Protein AF-A0A7S1KLJ0-F1 (afdb_monomer)

pLDDT: mean 82.86, std 18.01, range [32.22, 96.19]

Structure (mmCIF, N/CA/C/O backbone):
data_AF-A0A7S1KLJ0-F1
#
_entry.id   AF-A0A7S1KLJ0-F1
#
loop_
_atom_site.group_PDB
_atom_site.id
_atom_site.type_symbol
_atom_site.label_atom_id
_atom_site.label_alt_id
_atom_site.label_comp_id
_atom_site.label_asym_id
_atom_site.label_entity_id
_atom_site.label_seq_id
_atom_site.pdbx_PDB_ins_code
_atom_site.Cartn_x
_atom_site.Cartn_y
_atom_site.Cartn_z
_atom_site.occupancy
_atom_site.B_iso_or_equiv
_atom_site.auth_seq_id
_atom_site.auth_comp_id
_atom_site.auth_asym_id
_atom_site.auth_atom_id
_atom_site.pdbx_PDB_model_num
ATOM 1 N N . LEU A 1 1 ? -0.912 10.054 0.183 1.00 86.81 1 LEU A N 1
ATOM 2 C CA . LEU A 1 1 ? -0.962 9.407 1.519 1.00 86.81 1 LEU A CA 1
ATOM 3 C C . LEU A 1 1 ? -2.152 9.857 2.375 1.00 86.81 1 LEU A C 1
ATOM 5 O O . LEU A 1 1 ? -3.038 9.049 2.601 1.00 86.81 1 LEU A O 1
ATOM 9 N N . THR A 1 2 ? -2.242 11.115 2.825 1.00 90.81 2 THR A N 1
ATOM 10 C CA . THR A 1 2 ? -3.318 11.561 3.744 1.00 90.81 2 THR A CA 1
ATOM 11 C C . THR A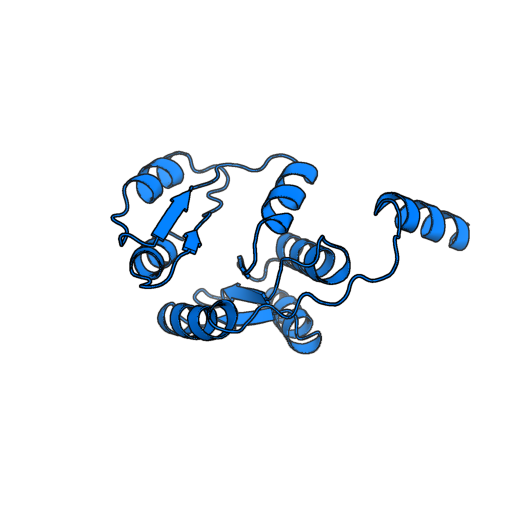 1 2 ? -4.734 11.323 3.217 1.00 90.81 2 THR A C 1
ATOM 13 O O . THR A 1 2 ? -5.602 10.899 3.971 1.00 90.81 2 THR A O 1
ATOM 16 N N . GLN A 1 3 ? -4.973 11.552 1.922 1.00 87.44 3 GLN A N 1
ATOM 17 C CA . GLN A 1 3 ? -6.272 11.272 1.296 1.00 87.44 3 GLN A CA 1
ATOM 18 C C . GLN A 1 3 ? -6.628 9.779 1.335 1.00 87.44 3 GLN A C 1
ATOM 20 O O . GLN A 1 3 ? -7.750 9.440 1.699 1.00 87.44 3 GLN A O 1
ATOM 25 N N . TYR A 1 4 ? -5.657 8.902 1.054 1.00 88.00 4 TYR A N 1
ATOM 26 C CA . TYR A 1 4 ? -5.806 7.452 1.199 1.00 88.00 4 TYR A CA 1
ATOM 27 C C . TYR A 1 4 ? -6.223 7.091 2.625 1.00 88.00 4 TYR A C 1
ATOM 29 O O . TYR A 1 4 ? -7.272 6.493 2.826 1.00 88.00 4 TYR A O 1
ATOM 37 N N . VAL A 1 5 ? -5.460 7.530 3.630 1.00 91.94 5 VAL A N 1
ATOM 38 C CA . VAL A 1 5 ? -5.746 7.198 5.034 1.00 91.94 5 VAL A CA 1
ATOM 39 C C . VAL A 1 5 ? -7.116 7.723 5.477 1.00 91.94 5 VAL A C 1
ATOM 41 O O . VAL A 1 5 ? -7.843 6.997 6.140 1.00 91.94 5 VAL A O 1
ATOM 44 N N . LYS A 1 6 ? -7.518 8.934 5.062 1.00 92.12 6 LYS A N 1
ATOM 45 C CA . LYS A 1 6 ? -8.856 9.492 5.350 1.00 92.12 6 LYS A CA 1
ATOM 46 C C . LYS A 1 6 ? -10.005 8.716 4.703 1.00 92.12 6 LYS A C 1
ATOM 48 O O . LYS A 1 6 ? -11.115 8.733 5.225 1.00 92.12 6 LYS A O 1
ATOM 53 N N . CYS A 1 7 ? -9.785 8.117 3.536 1.00 88.94 7 CYS A N 1
ATOM 54 C CA . CYS A 1 7 ? -10.789 7.260 2.912 1.00 88.94 7 CYS A CA 1
ATOM 55 C C . CYS A 1 7 ? -10.872 5.925 3.656 1.00 88.94 7 CYS A C 1
ATOM 57 O O . CYS A 1 7 ? -11.942 5.529 4.111 1.00 88.94 7 CYS A O 1
ATOM 59 N N . LEU A 1 8 ? -9.718 5.295 3.877 1.00 89.81 8 LEU A N 1
ATOM 60 C CA . LEU A 1 8 ? -9.624 3.999 4.541 1.00 89.81 8 LEU A CA 1
ATOM 61 C C . LEU A 1 8 ? -10.028 4.055 6.027 1.00 89.81 8 LEU A C 1
ATOM 63 O O . LEU A 1 8 ? -10.465 3.052 6.582 1.00 89.81 8 LEU A O 1
ATOM 67 N N . SER A 1 9 ? -9.970 5.223 6.677 1.00 92.12 9 SER A N 1
ATOM 68 C CA . SER A 1 9 ? -10.431 5.399 8.064 1.00 92.12 9 SER A CA 1
ATOM 69 C C . SER A 1 9 ? -11.937 5.186 8.254 1.00 92.12 9 SER A C 1
ATOM 71 O O . SER A 1 9 ? -12.401 5.056 9.389 1.00 92.12 9 SER A O 1
ATOM 73 N N . LYS A 1 10 ? -12.695 5.141 7.151 1.00 90.81 10 LYS A N 1
ATOM 74 C CA . LYS A 1 10 ? -14.151 4.957 7.115 1.00 90.81 10 LYS A CA 1
ATOM 75 C C . LYS A 1 10 ? -14.578 3.517 6.829 1.00 90.81 10 LYS A C 1
ATOM 77 O O . LYS A 1 10 ? -15.774 3.264 6.723 1.00 90.81 10 LYS A O 1
ATOM 82 N N . LEU A 1 11 ? -13.634 2.587 6.673 1.00 87.31 11 LEU A N 1
ATOM 83 C CA . LEU A 1 11 ? -13.953 1.179 6.450 1.00 87.31 11 LEU A CA 1
ATOM 84 C C . LEU A 1 11 ? -14.796 0.628 7.609 1.00 87.31 11 LEU A C 1
ATOM 86 O O . LEU A 1 11 ? -14.620 0.997 8.771 1.00 87.31 11 LEU A O 1
ATOM 90 N N . GLU A 1 12 ? -15.736 -0.253 7.280 1.00 86.75 12 GLU A N 1
ATOM 91 C CA . GLU A 1 12 ? -16.705 -0.794 8.244 1.00 86.75 12 GLU A CA 1
ATOM 92 C C . GLU A 1 12 ? -16.271 -2.146 8.829 1.00 86.75 12 GLU A C 1
ATOM 94 O O . GLU A 1 12 ? -16.888 -2.640 9.771 1.00 86.75 12 GLU A O 1
ATOM 99 N N . PHE A 1 13 ? -15.189 -2.733 8.313 1.00 84.69 13 PHE A N 1
ATOM 100 C CA . PHE A 1 13 ? -14.628 -4.000 8.780 1.00 84.69 13 PHE A CA 1
ATOM 101 C C . PHE A 1 13 ? -13.338 -3.791 9.593 1.00 84.69 13 PHE A C 1
ATOM 103 O O . PHE A 1 13 ? -12.685 -2.755 9.439 1.00 84.69 13 PHE A O 1
ATOM 110 N N . PRO A 1 14 ? -12.961 -4.752 10.461 1.00 87.62 14 PRO A N 1
ATOM 111 C CA . PRO A 1 14 ? -11.746 -4.663 11.266 1.00 87.62 14 PRO A CA 1
ATOM 112 C C . PRO A 1 14 ? -10.490 -4.541 10.402 1.00 87.62 14 PRO A C 1
ATOM 114 O O . PRO A 1 14 ? -10.191 -5.441 9.620 1.00 87.62 14 PRO A O 1
ATOM 117 N N . VAL A 1 15 ? -9.743 -3.446 10.546 1.00 90.12 15 VAL A N 1
ATOM 118 C CA . VAL A 1 15 ? -8.485 -3.241 9.817 1.00 90.12 15 VAL A CA 1
ATOM 119 C C . VAL A 1 15 ? -7.514 -2.366 10.603 1.00 90.12 15 VAL A C 1
ATOM 121 O O . VAL A 1 15 ? -7.890 -1.385 11.250 1.00 90.12 15 VAL A O 1
ATOM 124 N N . VAL A 1 16 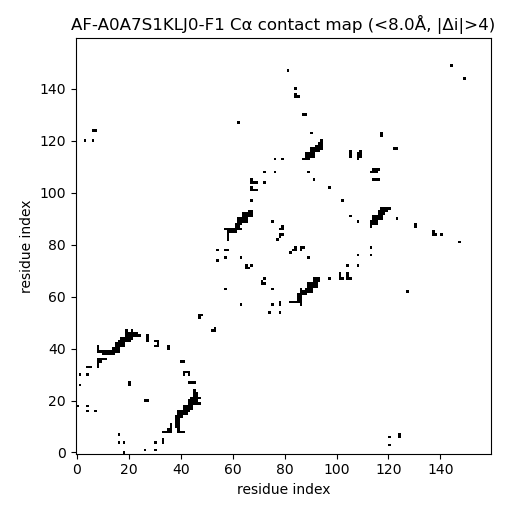? -6.232 -2.716 10.518 1.00 93.06 16 VAL A N 1
ATOM 125 C CA . VAL A 1 16 ? -5.131 -1.873 10.982 1.00 93.06 16 VAL A CA 1
ATOM 126 C C . VAL A 1 16 ? -4.450 -1.276 9.759 1.00 93.06 16 VAL A C 1
ATOM 128 O O . VAL A 1 16 ? -3.892 -1.990 8.932 1.00 93.06 16 VAL A O 1
ATOM 131 N N . ILE A 1 17 ? -4.500 0.044 9.641 1.00 93.12 17 ILE A N 1
ATOM 132 C CA . ILE A 1 17 ? -3.828 0.796 8.586 1.00 93.12 17 ILE A CA 1
ATOM 133 C C . ILE A 1 17 ? -2.489 1.249 9.151 1.00 93.12 17 ILE A C 1
ATOM 135 O O . ILE A 1 17 ? -2.455 1.926 10.179 1.00 93.12 17 ILE A O 1
ATOM 139 N N . MET A 1 18 ? -1.392 0.921 8.470 1.00 94.62 18 MET A N 1
ATOM 140 C CA . MET A 1 18 ? -0.044 1.304 8.897 1.00 94.62 18 MET A CA 1
ATOM 141 C C . MET A 1 18 ? 0.636 2.188 7.843 1.00 94.62 18 MET A C 1
ATOM 143 O O . MET A 1 18 ? 1.390 1.690 7.011 1.00 94.62 18 MET A O 1
ATOM 147 N N . PRO A 1 19 ? 0.344 3.501 7.803 1.00 93.38 19 PRO A N 1
ATOM 148 C CA . PRO A 1 19 ? 0.976 4.401 6.844 1.00 93.38 19 PRO A CA 1
ATOM 149 C C . PRO A 1 19 ? 2.469 4.559 7.148 1.00 93.38 19 PRO A C 1
ATOM 151 O O . PRO A 1 19 ? 2.809 5.078 8.206 1.00 93.38 19 PRO A O 1
ATOM 154 N N . CYS A 1 20 ? 3.352 4.187 6.219 1.00 92.50 20 CYS A N 1
ATOM 155 C CA . CYS A 1 20 ? 4.772 4.538 6.300 1.00 92.50 20 CYS A CA 1
ATOM 156 C C . CYS A 1 20 ? 4.971 5.971 5.782 1.00 92.50 20 CYS A C 1
ATOM 158 O O . CYS A 1 20 ? 4.699 6.261 4.613 1.00 92.50 20 CYS A O 1
ATOM 160 N N . THR A 1 21 ? 5.388 6.893 6.652 1.00 92.62 21 THR A N 1
ATOM 161 C CA . THR A 1 21 ? 5.490 8.330 6.334 1.00 92.62 21 THR A CA 1
ATOM 162 C C . THR A 1 21 ? 6.885 8.756 5.878 1.00 92.62 21 THR A C 1
ATOM 164 O O . THR A 1 21 ? 7.095 9.924 5.531 1.00 92.62 21 THR A O 1
ATOM 167 N N . GLY A 1 22 ? 7.850 7.830 5.861 1.00 90.31 22 GLY A N 1
ATOM 168 C CA . GLY A 1 22 ? 9.247 8.143 5.585 1.00 90.31 22 GLY A CA 1
ATOM 169 C C . GLY A 1 22 ? 9.789 9.138 6.614 1.00 90.31 22 GLY A C 1
ATOM 170 O O . GLY A 1 22 ? 9.544 9.009 7.806 1.00 90.31 22 GLY A O 1
ATOM 171 N N . ARG A 1 23 ? 10.512 10.166 6.164 1.00 92.25 23 ARG A N 1
ATOM 172 C CA . ARG A 1 23 ? 11.155 11.152 7.056 1.00 92.25 23 ARG A CA 1
ATOM 173 C C . ARG A 1 23 ? 10.223 12.263 7.557 1.00 92.25 23 ARG A C 1
ATOM 175 O O . ARG A 1 23 ? 10.690 13.217 8.166 1.00 92.25 23 ARG A O 1
ATOM 182 N N . SER A 1 24 ? 8.924 12.199 7.259 1.00 93.75 24 SER A N 1
ATOM 183 C CA . SER A 1 24 ? 7.991 13.267 7.624 1.00 93.75 24 SER A CA 1
ATOM 184 C C . SER A 1 24 ? 7.335 13.004 8.980 1.00 93.75 24 SER A C 1
ATOM 186 O O . SER A 1 24 ? 6.301 12.338 9.066 1.00 93.75 24 SER A O 1
ATOM 188 N N . GLU A 1 25 ? 7.912 13.576 10.037 1.00 91.38 25 GLU A N 1
ATOM 189 C CA . GLU A 1 25 ? 7.347 13.547 11.397 1.00 91.38 25 GLU A CA 1
ATOM 190 C C . GLU A 1 25 ? 5.995 14.267 11.462 1.00 91.38 25 GLU A C 1
ATOM 192 O O . GLU A 1 25 ? 5.036 13.758 12.038 1.00 91.38 25 GLU A O 1
ATOM 197 N N . HIS A 1 26 ? 5.863 15.393 10.755 1.00 94.56 26 HIS A N 1
ATOM 198 C CA . HIS A 1 26 ? 4.593 16.111 10.653 1.00 94.56 26 HIS A CA 1
ATOM 199 C C . HIS A 1 26 ? 3.458 15.222 10.114 1.00 94.56 26 HIS A C 1
ATOM 201 O O . HIS A 1 26 ? 2.328 15.287 10.599 1.00 94.56 26 HIS A O 1
ATOM 207 N N . LEU A 1 27 ? 3.740 14.347 9.138 1.00 94.56 27 LEU A N 1
ATOM 208 C CA . LEU A 1 27 ? 2.732 13.411 8.638 1.00 94.56 27 LEU A CA 1
ATOM 209 C C . LEU A 1 27 ? 2.333 12.370 9.688 1.00 94.56 27 LEU A C 1
ATOM 211 O O . LEU A 1 27 ? 1.162 12.001 9.725 1.00 94.56 27 LEU A O 1
ATOM 215 N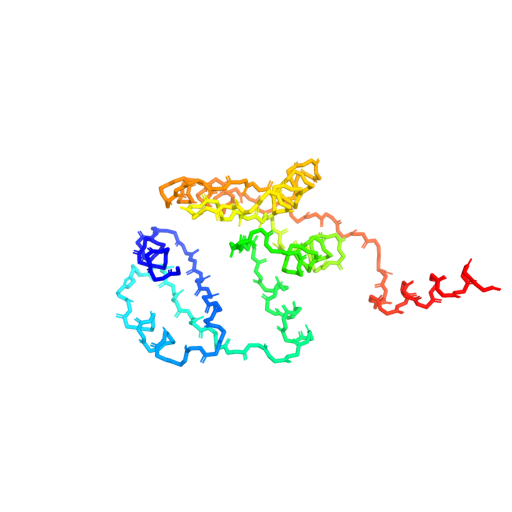 N . VAL A 1 28 ? 3.242 11.926 10.561 1.00 93.00 28 VAL A N 1
ATOM 216 C CA . VAL A 1 28 ? 2.899 11.014 11.669 1.00 93.00 28 VAL A CA 1
ATOM 217 C C . VAL A 1 28 ? 1.840 11.655 12.564 1.00 93.00 28 VAL A C 1
ATOM 219 O O . VAL A 1 28 ? 0.804 11.042 12.834 1.00 93.00 28 VAL A O 1
ATOM 222 N N . GLU A 1 29 ? 2.043 12.911 12.959 1.00 92.25 29 GLU A N 1
ATOM 223 C CA . GLU A 1 29 ? 1.086 13.648 13.789 1.00 92.25 29 GLU A CA 1
ATOM 224 C C . GLU A 1 29 ? -0.258 13.869 13.090 1.00 92.25 29 GLU A C 1
ATOM 226 O O . GLU A 1 29 ? -1.315 13.664 13.691 1.00 92.25 29 GLU A O 1
ATOM 231 N N . VAL A 1 30 ? -0.232 14.286 11.818 1.00 95.94 30 VAL A N 1
ATOM 232 C CA . VAL A 1 30 ? -1.448 14.545 11.032 1.00 95.94 30 VAL A CA 1
ATOM 233 C C . VAL A 1 30 ? -2.274 13.273 10.877 1.00 95.94 30 VAL A C 1
ATOM 235 O O . VAL A 1 30 ? -3.492 13.309 11.046 1.00 95.94 30 VAL A O 1
ATOM 238 N N . LEU A 1 31 ? -1.630 12.148 10.563 1.00 96.00 31 LEU A N 1
ATOM 239 C CA . LEU A 1 31 ? -2.318 10.878 10.344 1.00 96.00 31 LEU A CA 1
ATOM 240 C C . LEU A 1 31 ? -2.854 10.278 11.649 1.00 96.00 31 LEU A C 1
ATOM 242 O O . LEU A 1 31 ? -3.940 9.705 11.637 1.00 96.00 31 LEU A O 1
ATOM 246 N N . SER A 1 32 ? -2.149 10.466 12.770 1.00 92.06 32 SER A N 1
ATOM 247 C CA . SER A 1 32 ? -2.579 9.980 14.094 1.00 92.06 32 SER A CA 1
ATOM 248 C C . SER A 1 32 ? -3.844 10.675 14.613 1.00 92.06 32 SER A C 1
ATOM 250 O O . SER A 1 32 ? -4.532 10.144 15.478 1.00 92.06 32 SER A O 1
ATOM 252 N N . LYS A 1 33 ? -4.161 11.866 14.088 1.00 95.06 33 LYS A N 1
ATOM 253 C CA . LYS A 1 33 ? -5.338 12.667 14.464 1.00 95.06 33 LYS A CA 1
ATOM 254 C C . LYS A 1 33 ? -6.553 12.423 13.561 1.00 95.06 33 LYS A C 1
ATOM 256 O O . LYS A 1 33 ? -7.591 13.049 13.767 1.00 95.06 33 LYS A O 1
ATOM 261 N N . ILE A 1 34 ? -6.441 11.573 12.535 1.00 96.06 34 ILE A N 1
ATOM 262 C CA . ILE A 1 34 ? -7.564 11.275 11.636 1.00 96.06 34 ILE A CA 1
ATOM 263 C C . ILE A 1 34 ? -8.637 10.490 12.411 1.00 96.06 34 ILE A C 1
ATOM 265 O O . ILE A 1 34 ? -8.325 9.424 12.937 1.00 96.06 34 ILE A O 1
ATOM 269 N N . PRO A 1 35 ? -9.902 10.956 12.441 1.00 95.12 35 PRO A N 1
ATOM 270 C CA . PRO A 1 35 ? -10.994 10.191 13.033 1.00 95.12 35 PRO A CA 1
ATOM 271 C C . PRO A 1 35 ? -11.202 8.858 12.307 1.00 95.12 35 PRO A C 1
ATOM 273 O O . PRO A 1 35 ? -11.248 8.811 11.070 1.00 95.12 35 PRO A O 1
ATOM 276 N N . THR A 1 36 ? -11.358 7.786 13.079 1.00 93.12 36 THR A N 1
ATOM 277 C CA . THR A 1 36 ? -11.590 6.428 12.578 1.00 93.12 36 THR A CA 1
ATOM 278 C C . THR A 1 36 ? -12.959 5.901 12.990 1.00 93.12 36 THR A C 1
ATOM 280 O O . THR A 1 36 ? -13.526 6.301 14.009 1.00 93.12 36 THR A O 1
ATOM 283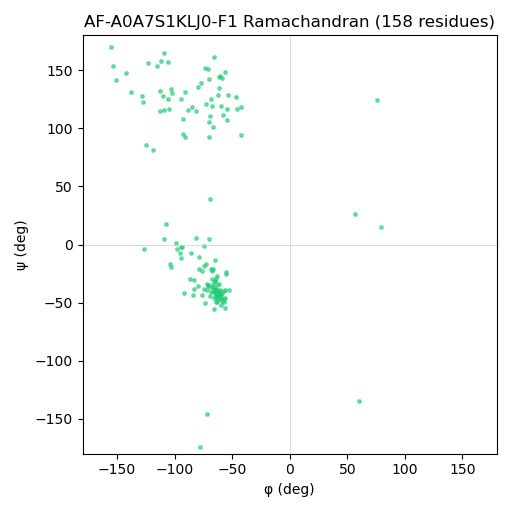 N N . SER A 1 37 ? -13.497 4.975 12.195 1.00 91.69 37 SER A N 1
ATOM 284 C CA . SER A 1 37 ? -14.597 4.120 12.643 1.00 91.69 37 SER A CA 1
ATOM 285 C C . SER A 1 37 ? -14.122 3.192 13.776 1.00 91.69 37 SER A C 1
ATOM 287 O O . SER A 1 37 ? -12.926 2.942 13.937 1.00 91.69 37 SER A O 1
ATOM 289 N N . LYS A 1 38 ? -15.060 2.623 14.547 1.00 90.50 38 LYS A N 1
ATOM 290 C CA . LYS A 1 38 ? -14.758 1.725 15.684 1.00 90.50 38 LYS A CA 1
ATOM 291 C C . LYS A 1 38 ? -13.880 0.520 15.305 1.00 90.50 38 LYS A C 1
ATOM 293 O O . LYS A 1 38 ? -13.187 -0.023 16.159 1.00 90.50 38 LYS A O 1
ATOM 298 N N . ASN A 1 39 ? -13.921 0.105 14.041 1.00 87.38 39 ASN A N 1
ATOM 299 C CA . ASN A 1 39 ? -13.237 -1.086 13.543 1.00 87.38 39 ASN A CA 1
ATOM 300 C C . ASN A 1 39 ? -11.893 -0.764 12.871 1.00 87.38 39 ASN A C 1
ATOM 302 O O . ASN A 1 39 ? -11.170 -1.677 12.479 1.00 87.38 39 ASN A O 1
ATOM 306 N N . VAL A 1 40 ? -11.534 0.515 12.747 1.00 91.62 40 VAL A N 1
ATOM 307 C CA . VAL A 1 40 ? -10.307 0.939 12.077 1.00 91.62 40 VAL A CA 1
ATOM 308 C C . VAL A 1 40 ? -9.319 1.494 13.092 1.00 91.62 40 VAL A C 1
ATOM 310 O O . VAL A 1 40 ? -9.623 2.412 13.853 1.00 91.62 40 VAL A O 1
ATOM 313 N N . THR A 1 41 ? -8.098 0.970 13.061 1.00 93.69 41 THR A N 1
ATOM 314 C CA . THR A 1 41 ? -6.958 1.536 13.790 1.00 93.69 41 THR A CA 1
ATOM 315 C C . THR A 1 41 ? -5.949 2.090 12.794 1.00 93.69 41 THR A C 1
ATOM 317 O O . THR A 1 41 ? -5.580 1.397 11.851 1.00 93.69 41 THR A O 1
ATOM 320 N N . ILE A 1 42 ? -5.463 3.314 13.009 1.00 92.31 42 ILE A N 1
ATOM 321 C CA . ILE A 1 42 ? -4.354 3.885 12.233 1.00 92.31 42 ILE A CA 1
ATOM 322 C C . ILE A 1 42 ? -3.103 3.881 13.114 1.00 92.31 42 ILE A C 1
ATOM 324 O O . ILE A 1 42 ? -3.121 4.427 14.214 1.00 92.31 42 ILE A O 1
ATOM 328 N N . LYS A 1 43 ? -2.015 3.279 12.628 1.00 93.62 43 LYS A N 1
ATOM 329 C CA . LYS A 1 43 ? -0.695 3.276 13.275 1.00 93.62 43 LYS A CA 1
ATOM 330 C C . LYS A 1 43 ? 0.356 3.812 12.301 1.00 93.62 43 LYS A C 1
ATOM 332 O O . LYS A 1 43 ? 0.953 3.019 11.575 1.00 93.62 43 LYS A O 1
ATOM 337 N N . PRO A 1 44 ? 0.555 5.138 12.212 1.00 90.12 44 PRO A N 1
ATOM 338 C CA . PRO A 1 44 ? 1.579 5.695 11.339 1.00 90.12 44 PRO A CA 1
ATOM 339 C C . PRO A 1 44 ? 2.958 5.220 11.789 1.00 90.12 44 PRO A C 1
ATOM 341 O O . PRO A 1 44 ? 3.304 5.321 12.964 1.00 90.12 44 PRO A O 1
ATOM 344 N N . ILE A 1 45 ? 3.724 4.693 10.844 1.00 89.00 45 ILE A N 1
ATOM 345 C CA . ILE A 1 45 ? 5.109 4.286 11.033 1.00 89.00 45 ILE A CA 1
ATOM 346 C C . ILE A 1 45 ? 5.977 5.376 10.411 1.00 89.00 45 ILE A C 1
ATOM 348 O O . ILE A 1 45 ? 5.720 5.815 9.290 1.00 89.00 45 ILE A O 1
ATOM 352 N N . GLY A 1 46 ? 6.968 5.847 11.166 1.00 89.19 46 GLY A N 1
ATOM 353 C CA . GLY A 1 46 ? 7.910 6.864 10.709 1.00 89.19 46 GLY A CA 1
ATOM 354 C C . GLY A 1 46 ? 8.903 6.325 9.677 1.00 89.19 46 GLY A C 1
ATOM 355 O O . GLY A 1 46 ? 8.595 5.461 8.855 1.00 89.19 46 GLY A O 1
ATOM 356 N N . TYR A 1 47 ? 10.127 6.839 9.726 1.00 89.69 47 TYR A N 1
ATOM 357 C CA . TYR A 1 47 ? 11.179 6.394 8.825 1.00 89.69 47 TYR A CA 1
ATOM 358 C C . TYR A 1 47 ? 11.667 4.999 9.217 1.00 89.69 47 TYR A C 1
ATOM 360 O O . TYR A 1 47 ? 12.166 4.797 10.322 1.00 89.69 47 TYR A O 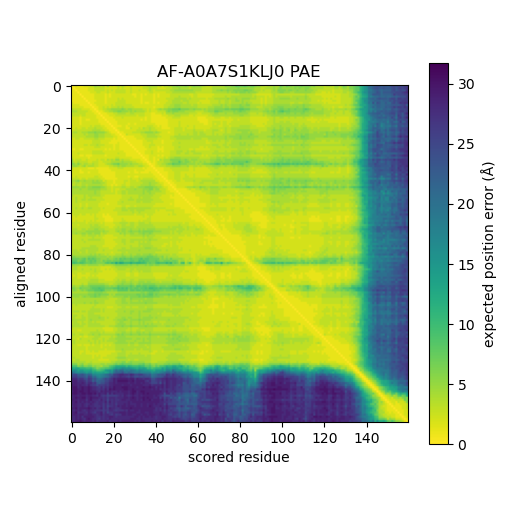1
ATOM 368 N N . ILE A 1 48 ? 11.553 4.061 8.284 1.00 87.75 48 ILE A N 1
ATOM 369 C CA . ILE A 1 48 ? 12.177 2.743 8.368 1.00 87.75 48 ILE A CA 1
ATOM 370 C C . ILE A 1 48 ? 13.603 2.883 7.835 1.00 87.75 48 ILE A C 1
ATOM 372 O O . ILE A 1 48 ? 13.793 3.295 6.689 1.00 87.75 48 ILE A O 1
ATOM 376 N N . SER A 1 49 ? 14.601 2.608 8.677 1.00 85.62 49 SER A N 1
ATOM 377 C CA . SER A 1 49 ? 16.004 2.924 8.381 1.00 85.62 49 SER A CA 1
ATOM 378 C C . SER A 1 49 ? 16.848 1.720 7.974 1.00 85.62 49 SER A C 1
ATOM 380 O O . SER A 1 49 ? 17.916 1.927 7.397 1.00 85.62 49 SER A O 1
ATOM 382 N N . SER A 1 50 ? 16.384 0.495 8.232 1.00 84.69 50 SER A N 1
ATOM 383 C CA . SER A 1 50 ? 17.067 -0.738 7.833 1.00 84.69 50 SER A CA 1
ATOM 384 C C . SER A 1 50 ? 16.189 -1.639 6.965 1.00 84.69 50 SER A C 1
ATOM 386 O O . SER A 1 50 ? 14.957 -1.592 7.011 1.00 84.69 50 SER A O 1
ATOM 388 N N . GLU A 1 51 ? 16.845 -2.488 6.176 1.00 83.62 51 GLU A N 1
ATOM 389 C CA . GLU A 1 51 ? 16.183 -3.517 5.374 1.00 83.62 51 GLU A CA 1
ATOM 390 C C . GLU A 1 51 ? 15.405 -4.500 6.260 1.00 83.62 51 GLU A C 1
ATOM 392 O O . GLU A 1 51 ? 14.259 -4.815 5.958 1.00 83.62 51 GLU A O 1
ATOM 397 N N . GLU A 1 52 ? 15.979 -4.913 7.393 1.00 85.44 52 GLU A N 1
ATOM 398 C CA . GLU A 1 52 ? 15.334 -5.800 8.372 1.00 85.44 52 GLU A CA 1
ATOM 399 C C . GLU A 1 52 ? 14.001 -5.226 8.869 1.00 85.44 52 GLU A C 1
ATOM 401 O O . GLU A 1 52 ? 12.983 -5.914 8.841 1.00 85.44 52 GLU A O 1
ATOM 406 N N . GLN A 1 53 ? 13.965 -3.940 9.222 1.00 85.38 53 GLN A N 1
ATOM 407 C CA . GLN A 1 53 ? 12.734 -3.281 9.663 1.00 85.38 53 GLN A CA 1
ATOM 408 C C . GLN A 1 53 ? 11.694 -3.169 8.539 1.00 85.38 53 GLN A C 1
ATOM 410 O O . GLN A 1 53 ? 10.496 -3.300 8.791 1.00 85.38 53 GLN A O 1
ATOM 415 N N . MET A 1 54 ? 12.121 -2.939 7.291 1.00 86.56 54 MET A N 1
ATOM 416 C CA . MET A 1 54 ? 11.208 -2.921 6.137 1.00 86.56 54 MET A CA 1
ATOM 417 C C . MET A 1 54 ? 10.594 -4.301 5.905 1.00 86.56 54 MET A C 1
ATOM 419 O O . MET A 1 54 ? 9.405 -4.440 5.626 1.00 86.56 54 MET A O 1
ATOM 423 N N . CYS A 1 55 ? 11.417 -5.328 6.064 1.00 85.88 55 CYS A N 1
ATOM 424 C CA . CYS A 1 55 ? 11.033 -6.716 5.939 1.00 85.88 55 CYS A CA 1
ATOM 425 C C . CYS A 1 55 ? 10.013 -7.126 7.004 1.00 85.88 55 CYS A C 1
ATOM 427 O O . CYS A 1 55 ? 8.960 -7.651 6.652 1.00 85.88 55 CYS A O 1
ATOM 429 N N . GLU A 1 56 ? 10.276 -6.816 8.274 1.00 86.38 56 GLU A N 1
ATOM 430 C CA . GLU A 1 56 ? 9.328 -7.024 9.375 1.00 86.38 56 GLU A CA 1
ATOM 431 C C . GLU A 1 56 ? 8.015 -6.269 9.141 1.00 86.38 56 GLU A C 1
ATOM 433 O O . GLU A 1 56 ? 6.928 -6.814 9.343 1.00 86.38 56 GLU A O 1
ATOM 438 N N . PHE A 1 57 ? 8.101 -5.028 8.654 1.00 87.81 57 PHE A N 1
ATOM 439 C CA . PHE A 1 57 ? 6.934 -4.226 8.308 1.00 87.81 57 PHE A CA 1
ATOM 440 C C . PHE A 1 57 ? 6.094 -4.879 7.197 1.00 87.81 57 PHE A C 1
ATOM 442 O O . PHE A 1 57 ? 4.868 -4.931 7.297 1.00 87.81 57 PHE A O 1
ATOM 449 N N . PHE A 1 58 ? 6.725 -5.420 6.153 1.00 90.50 58 PHE A N 1
ATOM 450 C CA . PHE A 1 58 ? 6.016 -6.099 5.062 1.00 90.50 58 PHE A CA 1
ATOM 451 C C . PHE A 1 58 ? 5.437 -7.442 5.520 1.00 90.50 58 PHE A C 1
ATOM 453 O O . PHE A 1 58 ? 4.338 -7.805 5.104 1.00 90.50 58 PHE A O 1
ATOM 460 N N . ASP A 1 59 ? 6.137 -8.155 6.402 1.00 87.38 59 ASP A N 1
ATOM 461 C CA . ASP A 1 59 ? 5.745 -9.471 6.909 1.00 87.38 59 ASP A CA 1
ATOM 462 C C . ASP A 1 59 ? 4.448 -9.443 7.721 1.00 87.38 59 ASP A C 1
ATOM 464 O O . ASP A 1 59 ? 3.704 -10.427 7.727 1.00 87.38 59 ASP A O 1
ATOM 468 N N . VAL A 1 60 ? 4.140 -8.323 8.377 1.00 86.88 60 VAL A N 1
ATOM 469 C CA . VAL A 1 60 ? 2.883 -8.145 9.121 1.00 86.88 60 VAL A CA 1
ATOM 470 C C . VAL A 1 60 ? 1.716 -7.665 8.249 1.00 86.88 60 VAL A C 1
ATOM 472 O O . VAL A 1 60 ? 0.584 -7.603 8.727 1.00 86.88 60 VAL A O 1
ATOM 475 N N . CYS A 1 61 ? 1.958 -7.318 6.982 1.00 90.25 61 CYS A N 1
ATOM 476 C CA . CYS A 1 61 ? 0.933 -6.777 6.092 1.00 90.25 61 CYS A CA 1
ATOM 477 C C . CYS A 1 61 ? 0.212 -7.877 5.302 1.00 90.25 61 CYS A C 1
ATOM 479 O O . CYS A 1 61 ? 0.832 -8.692 4.623 1.00 90.25 61 CYS A O 1
ATOM 481 N N . GLU A 1 62 ? -1.124 -7.840 5.297 1.00 92.00 62 GLU A N 1
ATOM 482 C CA . GLU A 1 62 ? -1.934 -8.668 4.390 1.00 92.00 62 GLU A CA 1
ATOM 483 C C . GLU A 1 62 ? -2.079 -8.042 3.000 1.00 92.00 62 GLU A C 1
ATOM 485 O O . GLU A 1 62 ? -2.212 -8.742 1.996 1.00 92.00 62 GLU A O 1
ATOM 490 N N . VAL A 1 63 ? -2.061 -6.712 2.930 1.00 94.69 63 VAL A N 1
ATOM 491 C CA . VAL A 1 63 ? -2.119 -5.949 1.685 1.00 94.69 63 VAL A CA 1
ATOM 492 C C . VAL A 1 63 ? -1.129 -4.801 1.781 1.00 94.69 63 VAL A C 1
ATOM 494 O O . VAL A 1 63 ? -1.138 -4.054 2.757 1.00 94.69 63 VAL A O 1
ATOM 497 N N . LEU A 1 64 ? -0.301 -4.641 0.753 1.00 95.62 64 LEU A N 1
ATOM 498 C CA . LEU A 1 64 ? 0.586 -3.489 0.611 1.00 95.62 64 LEU A CA 1
ATOM 499 C C . LEU A 1 64 ? 0.007 -2.531 -0.423 1.00 95.62 64 LEU A C 1
ATOM 501 O O . LEU A 1 64 ? -0.379 -2.971 -1.499 1.00 95.62 64 LEU A O 1
ATOM 505 N N . ILE A 1 65 ? -0.027 -1.234 -0.120 1.00 95.06 65 ILE A N 1
ATOM 506 C CA . ILE A 1 65 ? -0.356 -0.182 -1.091 1.00 95.06 65 ILE A CA 1
ATOM 507 C C . ILE A 1 65 ? 0.906 0.640 -1.308 1.00 95.06 65 ILE A C 1
ATOM 509 O O . ILE A 1 65 ? 1.392 1.276 -0.374 1.00 95.06 65 ILE A O 1
ATOM 513 N N . LEU A 1 66 ? 1.453 0.615 -2.519 1.00 93.44 66 LEU A N 1
ATOM 514 C CA . LEU A 1 66 ? 2.723 1.266 -2.823 1.00 93.44 66 LEU A CA 1
ATOM 515 C C . LEU A 1 66 ? 2.712 1.893 -4.211 1.00 93.44 66 LEU A C 1
ATOM 517 O O . LEU A 1 66 ? 2.088 1.383 -5.140 1.00 93.44 66 LEU A O 1
ATOM 521 N N . LYS A 1 67 ? 3.434 3.004 -4.357 1.00 93.06 67 LYS A N 1
ATOM 522 C CA . LYS A 1 67 ? 3.775 3.546 -5.673 1.00 93.06 67 LYS A CA 1
ATOM 523 C C . LYS A 1 67 ? 4.627 2.502 -6.422 1.00 93.06 67 LYS A C 1
ATOM 525 O O . LYS A 1 67 ? 5.451 1.864 -5.765 1.00 93.06 67 LYS A O 1
ATOM 530 N N . PRO A 1 68 ? 4.501 2.341 -7.753 1.00 94.56 68 PRO A N 1
ATOM 531 C CA . PRO A 1 68 ? 5.266 1.367 -8.549 1.00 94.56 68 PRO A CA 1
ATOM 532 C C . PRO A 1 68 ? 6.780 1.665 -8.691 1.00 94.56 68 PRO A C 1
ATOM 534 O O . PRO A 1 68 ? 7.372 1.455 -9.749 1.00 94.56 68 PRO A O 1
ATOM 537 N N . GLY A 1 69 ? 7.430 2.135 -7.624 1.00 93.19 69 GLY A N 1
ATOM 538 C CA . GLY A 1 69 ? 8.876 2.315 -7.552 1.00 93.19 69 GLY A CA 1
ATOM 539 C C . GLY A 1 69 ? 9.616 0.972 -7.477 1.00 93.19 69 GLY A C 1
ATOM 540 O O . GLY A 1 69 ? 9.088 -0.001 -6.933 1.00 93.19 69 GLY A O 1
ATOM 541 N N . PRO A 1 70 ? 10.857 0.899 -7.982 1.00 90.81 70 PRO A N 1
ATOM 542 C CA . PRO A 1 70 ? 11.507 -0.372 -8.271 1.00 90.81 70 PRO A CA 1
ATOM 543 C C . PRO A 1 70 ? 11.916 -1.117 -6.994 1.00 90.81 70 PRO A C 1
ATOM 545 O O . PRO A 1 70 ? 11.739 -2.330 -6.920 1.00 90.81 70 PRO A O 1
ATOM 548 N N . SER A 1 71 ? 12.410 -0.411 -5.970 1.00 89.94 71 SER A N 1
ATOM 549 C CA . SER A 1 71 ? 12.840 -1.028 -4.706 1.00 89.94 71 SER A CA 1
ATOM 550 C C . SER A 1 71 ? 11.663 -1.638 -3.946 1.00 89.94 71 SER A C 1
ATOM 552 O O . SER A 1 71 ? 11.646 -2.842 -3.710 1.00 89.94 71 SER A O 1
ATOM 554 N N . SER A 1 72 ? 10.622 -0.846 -3.669 1.00 89.75 72 SER A N 1
ATOM 555 C CA . SER A 1 72 ? 9.451 -1.316 -2.917 1.00 89.75 72 SER A CA 1
ATOM 556 C C . SER A 1 72 ? 8.689 -2.424 -3.645 1.00 89.75 72 SER A C 1
ATOM 558 O O . SER A 1 72 ? 8.180 -3.341 -3.005 1.00 89.75 72 SER A O 1
ATOM 560 N N . VAL A 1 73 ? 8.628 -2.382 -4.982 1.00 93.19 73 VAL A N 1
ATOM 561 C CA . VAL A 1 73 ? 8.033 -3.469 -5.771 1.00 93.19 73 VAL A CA 1
ATOM 562 C C . VAL A 1 73 ? 8.849 -4.754 -5.645 1.00 93.19 73 VAL A C 1
ATOM 564 O O . VAL A 1 73 ? 8.268 -5.811 -5.401 1.00 93.19 73 VAL A O 1
ATOM 567 N N . ARG A 1 74 ? 10.181 -4.690 -5.766 1.00 90.81 74 A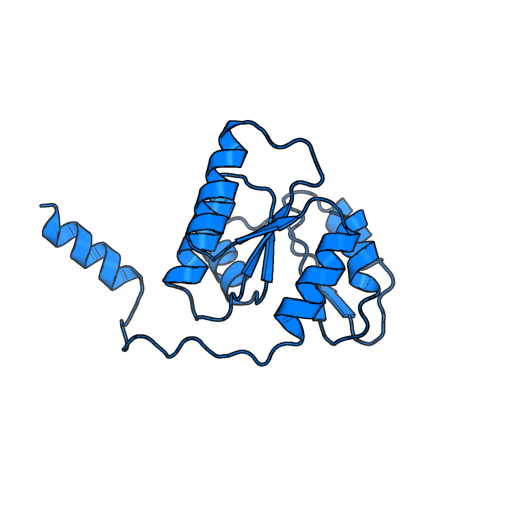RG A N 1
ATOM 568 C CA . ARG A 1 74 ? 11.048 -5.871 -5.611 1.00 90.81 74 ARG A CA 1
ATOM 569 C C . ARG A 1 74 ? 10.935 -6.479 -4.217 1.00 90.81 74 ARG A C 1
ATOM 571 O O . ARG A 1 74 ? 10.797 -7.694 -4.108 1.00 90.81 74 ARG A O 1
ATOM 578 N N . GLU A 1 75 ? 10.933 -5.649 -3.178 1.00 90.56 75 GLU A N 1
ATOM 579 C CA . GLU A 1 75 ? 10.734 -6.083 -1.791 1.00 90.56 75 GLU A CA 1
ATOM 580 C C . GLU A 1 75 ? 9.371 -6.763 -1.615 1.00 90.56 75 GLU A C 1
ATOM 582 O O . GLU A 1 75 ? 9.292 -7.868 -1.080 1.00 90.56 75 GLU A O 1
ATOM 587 N N . ALA A 1 76 ? 8.295 -6.169 -2.140 1.00 92.00 76 ALA A N 1
ATOM 588 C CA . ALA A 1 76 ? 6.955 -6.741 -2.046 1.00 92.00 76 ALA A CA 1
ATOM 589 C C . ALA A 1 76 ? 6.837 -8.081 -2.794 1.00 92.00 76 ALA A C 1
ATOM 591 O O . ALA A 1 76 ? 6.240 -9.026 -2.281 1.00 92.00 76 ALA A O 1
ATOM 592 N N . LEU A 1 77 ? 7.444 -8.196 -3.981 1.00 91.06 77 LEU A N 1
ATOM 593 C CA . LEU A 1 77 ? 7.501 -9.447 -4.742 1.00 91.06 77 LEU A CA 1
ATOM 594 C C . LEU A 1 77 ? 8.302 -10.528 -4.004 1.00 91.06 77 LEU A C 1
ATOM 596 O O . LEU A 1 77 ? 7.864 -11.679 -3.942 1.00 91.06 77 LEU A O 1
ATOM 600 N N . ALA A 1 78 ? 9.450 -10.172 -3.422 1.00 89.44 78 ALA A N 1
ATOM 601 C CA . ALA A 1 78 ? 10.259 -11.095 -2.631 1.00 89.44 78 ALA A CA 1
ATOM 602 C C . ALA A 1 78 ? 9.481 -11.604 -1.411 1.00 89.44 78 ALA A C 1
ATOM 604 O O . ALA A 1 78 ? 9.471 -12.804 -1.146 1.00 89.44 78 ALA A O 1
ATOM 605 N N . ARG A 1 79 ? 8.760 -10.716 -0.720 1.00 88.12 79 ARG A N 1
ATOM 606 C CA . ARG A 1 79 ? 7.933 -11.055 0.449 1.00 88.12 79 ARG A CA 1
ATOM 607 C C . ARG A 1 79 ? 6.721 -11.899 0.076 1.00 88.12 79 ARG A C 1
ATOM 609 O O . ARG A 1 79 ? 6.389 -12.833 0.796 1.00 88.12 79 ARG A O 1
ATOM 616 N N . PHE A 1 80 ? 6.108 -11.650 -1.078 1.00 88.50 80 PHE A N 1
ATOM 617 C CA . PHE A 1 80 ? 5.044 -12.510 -1.590 1.00 88.50 80 PHE A CA 1
ATOM 618 C C . PHE A 1 80 ? 5.544 -13.933 -1.887 1.00 88.50 80 PHE A C 1
ATOM 620 O O . PHE A 1 80 ? 4.845 -14.904 -1.614 1.00 88.50 80 PHE A O 1
ATOM 627 N N . LYS A 1 81 ? 6.753 -14.066 -2.450 1.00 86.50 81 LYS A N 1
ATOM 628 C CA . LYS A 1 81 ? 7.303 -15.360 -2.883 1.00 86.50 81 LYS A CA 1
ATOM 629 C C . LYS A 1 81 ? 7.966 -16.161 -1.757 1.00 86.50 81 LYS A C 1
ATOM 631 O O . LYS A 1 81 ? 7.852 -17.382 -1.746 1.00 86.50 81 LYS A O 1
ATOM 636 N N . TYR A 1 82 ? 8.677 -15.490 -0.856 1.00 85.38 82 TYR A N 1
ATOM 637 C CA . TYR A 1 82 ? 9.547 -16.119 0.145 1.00 85.38 82 TYR A CA 1
ATOM 638 C C . TYR A 1 82 ? 9.247 -15.684 1.587 1.00 85.38 82 TYR A C 1
ATOM 640 O O . TYR A 1 82 ? 9.894 -16.167 2.513 1.00 85.38 82 TYR A O 1
ATOM 648 N N . GLY A 1 83 ? 8.315 -14.750 1.789 1.00 82.12 83 GLY A N 1
ATOM 649 C CA . GLY A 1 83 ? 7.933 -14.271 3.115 1.00 82.12 83 GLY A CA 1
ATOM 650 C C . GLY A 1 83 ? 7.003 -15.238 3.861 1.00 82.12 83 GLY A C 1
ATOM 651 O O . GLY A 1 83 ? 6.689 -16.325 3.375 1.00 82.12 83 GLY A O 1
ATOM 652 N N . PRO A 1 84 ? 6.490 -14.838 5.036 1.00 80.81 84 PRO A N 1
ATOM 653 C CA . PRO A 1 84 ? 5.710 -15.696 5.935 1.00 80.81 84 PRO A CA 1
ATOM 654 C C . 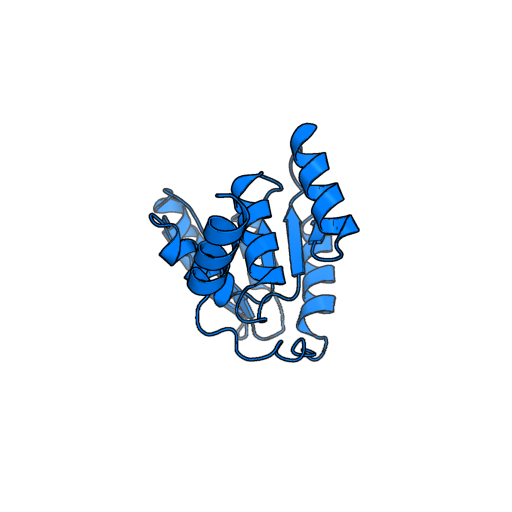PRO A 1 84 ? 4.304 -16.066 5.419 1.00 80.81 84 PRO A C 1
ATOM 656 O O . PRO A 1 84 ? 3.535 -16.707 6.134 1.00 80.81 84 PRO A O 1
ATOM 659 N N . GLY A 1 85 ? 3.946 -15.671 4.192 1.00 78.75 85 GLY A N 1
ATOM 660 C CA . GLY A 1 85 ? 2.671 -16.009 3.552 1.00 78.75 85 GLY A CA 1
ATOM 661 C C . GLY A 1 85 ? 1.472 -15.172 4.008 1.00 78.75 85 GLY A C 1
ATOM 662 O O . GLY A 1 85 ? 0.336 -15.564 3.751 1.00 78.75 85 GLY A O 1
ATOM 663 N N . ASN A 1 86 ? 1.701 -14.042 4.686 1.00 84.31 86 ASN A N 1
ATOM 664 C CA . ASN A 1 86 ? 0.633 -13.122 5.099 1.00 84.31 86 ASN A CA 1
ATOM 665 C C . ASN A 1 86 ? 0.168 -12.213 3.951 1.00 84.31 86 ASN A C 1
ATOM 667 O O . ASN A 1 86 ? -1.019 -11.911 3.847 1.00 84.31 86 ASN A O 1
ATOM 671 N N . LEU A 1 87 ? 1.093 -11.799 3.079 1.00 90.31 87 LEU A N 1
ATOM 672 C CA . LEU A 1 87 ? 0.815 -10.868 1.991 1.00 90.31 87 LEU A CA 1
ATOM 673 C C . LEU A 1 87 ? -0.068 -11.517 0.917 1.00 90.31 87 LEU A C 1
ATOM 675 O O . LEU A 1 87 ? 0.375 -12.375 0.157 1.00 90.31 87 LEU A O 1
ATOM 679 N N . ARG A 1 88 ? -1.314 -11.056 0.814 1.00 91.38 88 ARG A N 1
ATOM 680 C CA . ARG A 1 88 ? -2.304 -11.525 -0.163 1.00 91.38 88 ARG A CA 1
ATOM 681 C C . ARG A 1 88 ? -2.157 -10.834 -1.509 1.00 91.38 88 ARG A C 1
ATOM 683 O O . ARG A 1 88 ? -2.287 -11.480 -2.549 1.00 91.38 88 ARG A O 1
ATOM 690 N N . LYS A 1 89 ? -1.959 -9.510 -1.495 1.00 94.56 89 LYS A N 1
ATOM 691 C CA . LYS A 1 89 ? -1.889 -8.668 -2.698 1.00 94.56 89 LYS A CA 1
ATOM 692 C C . LYS A 1 89 ? -1.064 -7.406 -2.496 1.00 94.56 89 LYS A C 1
ATOM 694 O O . LYS A 1 89 ? -1.008 -6.844 -1.405 1.00 94.56 89 LYS A O 1
ATOM 699 N N . VAL A 1 90 ? -0.514 -6.923 -3.607 1.00 96.00 90 VAL A N 1
ATOM 700 C CA . VAL A 1 90 ? 0.123 -5.607 -3.717 1.00 96.00 90 VAL A CA 1
ATOM 701 C C . VAL A 1 90 ? -0.760 -4.691 -4.565 1.00 96.00 90 VAL A C 1
ATOM 703 O O . VAL A 1 90 ? -0.984 -4.939 -5.744 1.00 96.00 90 VAL A O 1
ATOM 706 N N . LEU A 1 91 ? -1.284 -3.622 -3.986 1.00 96.19 91 LEU A N 1
ATOM 707 C CA . LEU A 1 91 ? -2.008 -2.582 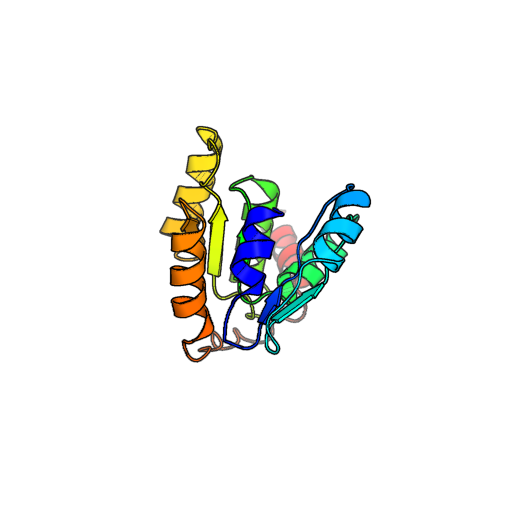-4.703 1.00 96.19 91 LEU A CA 1
ATOM 708 C C . LEU A 1 91 ? -1.015 -1.526 -5.191 1.00 96.19 91 LEU A C 1
ATOM 710 O O . LEU A 1 91 ? -0.352 -0.858 -4.397 1.00 96.19 91 LEU A O 1
ATOM 714 N N . LEU A 1 92 ? -0.901 -1.396 -6.509 1.00 96.00 92 LEU A N 1
ATOM 715 C CA . LEU A 1 92 ? 0.036 -0.482 -7.152 1.00 96.00 92 LEU A CA 1
ATOM 716 C C . LEU A 1 92 ? -0.659 0.853 -7.411 1.00 96.00 92 LEU A C 1
ATOM 718 O O . LEU A 1 92 ? -1.528 0.946 -8.278 1.00 96.00 92 LEU A O 1
ATOM 722 N N . ASP A 1 93 ? -0.283 1.872 -6.644 1.00 93.38 93 ASP A N 1
ATOM 723 C CA . ASP A 1 93 ? -0.876 3.207 -6.699 1.00 93.38 93 ASP A CA 1
ATOM 724 C C . ASP A 1 93 ? -0.487 3.928 -8.002 1.00 93.38 93 ASP A C 1
ATOM 726 O O . ASP A 1 93 ? 0.639 4.405 -8.168 1.00 93.38 93 ASP A O 1
ATOM 730 N N . LYS A 1 94 ? -1.455 4.013 -8.919 1.00 92.69 94 LYS A N 1
ATOM 731 C CA . LYS A 1 94 ? -1.415 4.770 -10.177 1.00 92.69 94 LYS A CA 1
ATOM 732 C C . LYS A 1 94 ? -2.301 6.020 -10.135 1.00 92.69 94 LYS A C 1
ATOM 734 O O . LYS A 1 94 ? -2.653 6.555 -11.182 1.00 92.69 94 LYS A O 1
ATOM 739 N N . THR A 1 95 ? -2.695 6.484 -8.947 1.00 87.88 95 THR A N 1
ATOM 740 C CA . THR A 1 95 ? -3.533 7.689 -8.790 1.00 87.88 95 THR A CA 1
ATOM 741 C C . THR A 1 95 ? -2.797 8.973 -9.172 1.00 87.88 95 THR A C 1
ATOM 743 O O . THR A 1 95 ? -3.417 9.987 -9.488 1.00 87.88 95 THR A O 1
ATOM 746 N N . SER A 1 96 ? -1.464 8.929 -9.171 1.00 84.00 96 SER A N 1
ATOM 747 C CA . SER A 1 96 ? -0.590 9.990 -9.665 1.00 84.00 96 SER A CA 1
ATOM 748 C C . SER A 1 96 ? 0.099 9.566 -10.963 1.00 84.00 96 SER A C 1
ATOM 750 O O . SER A 1 96 ? 0.110 8.387 -11.313 1.00 84.00 96 SER A O 1
ATOM 752 N N . LYS A 1 97 ? 0.679 10.530 -11.692 1.00 87.19 97 LYS A N 1
ATOM 753 C CA . LYS A 1 97 ? 1.394 10.254 -12.945 1.00 87.19 97 LYS A CA 1
ATOM 754 C C . LYS A 1 97 ? 2.535 9.259 -12.701 1.00 87.19 97 LYS A C 1
ATOM 756 O O . LYS A 1 97 ? 3.533 9.596 -12.061 1.00 87.19 97 LYS A O 1
ATOM 761 N N . VAL A 1 98 ? 2.367 8.064 -13.252 1.00 88.56 98 VAL A N 1
ATOM 762 C CA . VAL A 1 98 ? 3.356 6.985 -13.268 1.00 88.56 98 VAL A CA 1
ATOM 763 C C . VAL A 1 98 ? 4.378 7.273 -14.366 1.00 88.56 98 VAL A C 1
ATOM 765 O O . VAL A 1 98 ? 4.020 7.719 -15.460 1.00 88.56 98 VAL A O 1
ATOM 768 N N . GLN A 1 99 ? 5.661 7.094 -14.065 1.00 91.62 99 GLN A N 1
ATOM 769 C CA . GLN A 1 99 ? 6.723 7.225 -15.061 1.00 91.62 99 GLN A CA 1
ATOM 770 C C . GLN A 1 99 ? 6.708 6.021 -16.013 1.00 91.62 99 GLN A C 1
ATOM 772 O O . GLN A 1 99 ? 6.355 4.926 -15.585 1.00 91.62 99 GLN A O 1
ATOM 777 N N . PRO A 1 100 ? 7.149 6.161 -17.275 1.00 91.69 100 PRO A N 1
ATOM 778 C CA . PRO A 1 100 ? 7.137 5.044 -18.222 1.00 91.69 100 PRO A CA 1
ATOM 779 C C . PRO A 1 100 ? 7.832 3.774 -17.705 1.00 91.69 100 PRO A C 1
ATOM 781 O O . PRO A 1 100 ? 7.311 2.684 -17.874 1.00 91.69 100 PRO A O 1
ATOM 784 N N . TRP A 1 101 ? 8.955 3.908 -16.997 1.00 88.81 101 TRP A N 1
ATOM 785 C CA . TRP A 1 101 ? 9.689 2.773 -16.418 1.00 88.81 101 TRP A CA 1
ATOM 786 C C . TRP A 1 101 ? 9.014 2.171 -15.171 1.00 88.81 101 TRP A C 1
ATOM 788 O O . TRP A 1 101 ? 9.308 1.045 -14.780 1.00 88.81 101 TRP A O 1
ATOM 798 N N . GLU A 1 102 ? 8.107 2.901 -14.520 1.00 94.50 102 GLU A N 1
ATOM 799 C CA . GLU A 1 102 ? 7.294 2.363 -13.425 1.00 94.50 102 GLU A CA 1
ATOM 800 C C . GLU A 1 102 ? 6.167 1.462 -13.964 1.00 94.50 102 GLU A C 1
ATOM 802 O O . GLU A 1 102 ? 5.693 0.580 -13.249 1.00 94.50 102 GLU A O 1
ATOM 807 N N . GLU A 1 103 ? 5.763 1.624 -15.231 1.00 94.19 103 GLU A N 1
ATOM 808 C CA . GLU A 1 103 ? 4.779 0.746 -15.881 1.00 94.19 103 GLU A CA 1
ATOM 809 C C . GLU A 1 103 ? 5.292 -0.688 -16.041 1.00 94.19 103 GLU A C 1
ATOM 811 O O . GLU A 1 103 ? 4.514 -1.635 -15.909 1.00 94.19 103 GLU A O 1
ATOM 816 N N . ASP A 1 104 ? 6.600 -0.872 -16.224 1.00 93.75 104 ASP A N 1
ATOM 817 C CA . ASP A 1 104 ? 7.215 -2.201 -16.281 1.00 93.75 104 ASP A CA 1
ATOM 818 C C . ASP A 1 104 ? 7.030 -2.953 -14.954 1.00 93.75 104 ASP A C 1
ATOM 820 O O . ASP A 1 104 ? 6.667 -4.132 -14.940 1.00 93.75 104 ASP A O 1
ATOM 824 N N . ASN A 1 105 ? 7.175 -2.249 -13.824 1.00 95.00 105 ASN A N 1
ATOM 825 C CA . ASN A 1 105 ? 6.928 -2.808 -12.493 1.00 95.00 105 ASN A CA 1
ATOM 826 C C . ASN A 1 105 ? 5.448 -3.181 -12.308 1.00 95.00 105 ASN A C 1
ATOM 828 O O . ASN A 1 105 ? 5.127 -4.217 -11.719 1.00 95.00 105 ASN A O 1
ATOM 832 N N . VAL A 1 106 ? 4.532 -2.359 -12.836 1.00 94.44 106 VAL A N 1
ATOM 833 C CA . VAL A 1 106 ? 3.093 -2.659 -12.813 1.00 94.44 106 VAL A CA 1
AT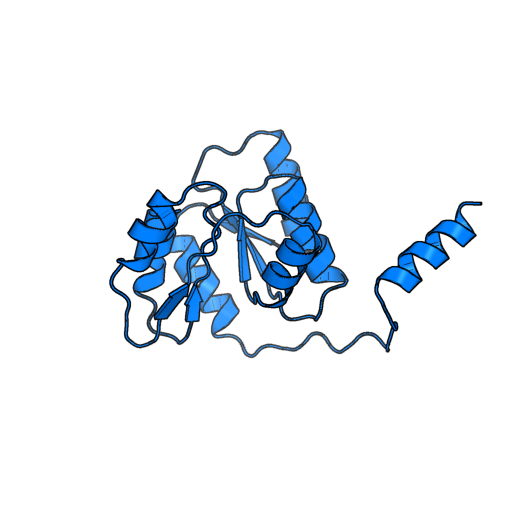OM 834 C C . VAL A 1 106 ? 2.787 -3.916 -13.621 1.00 94.44 106 VAL A C 1
ATOM 836 O O . VAL A 1 106 ? 2.090 -4.816 -13.135 1.00 94.44 106 VAL A O 1
ATOM 839 N N . SER A 1 107 ? 3.327 -3.994 -14.836 1.00 93.19 107 SER A N 1
ATOM 840 C CA . SER A 1 107 ? 3.163 -5.130 -15.739 1.00 93.19 107 SER A CA 1
ATOM 841 C C . SER A 1 107 ? 3.695 -6.421 -15.117 1.00 93.19 107 SER A C 1
ATOM 843 O O . SER A 1 107 ? 2.991 -7.435 -15.094 1.00 93.19 107 SER A O 1
ATOM 845 N N . GLN A 1 108 ? 4.887 -6.375 -14.516 1.00 92.81 108 GLN A N 1
ATOM 846 C CA . GLN A 1 108 ? 5.500 -7.521 -13.850 1.00 92.81 108 GLN A CA 1
ATOM 847 C C . GLN A 1 108 ? 4.625 -8.053 -12.706 1.00 92.81 108 GLN A C 1
ATOM 849 O O . GLN A 1 108 ? 4.288 -9.238 -12.676 1.00 92.81 108 GLN A O 1
ATOM 854 N N . CYS A 1 109 ? 4.202 -7.181 -11.788 1.00 92.81 109 CYS A N 1
ATOM 855 C CA . CYS A 1 109 ? 3.342 -7.556 -10.665 1.00 92.81 109 CYS A CA 1
ATOM 856 C C . CYS A 1 109 ? 1.996 -8.139 -11.110 1.00 92.81 109 CYS A C 1
ATOM 858 O O . CYS A 1 109 ? 1.507 -9.097 -10.501 1.00 92.81 109 CYS A O 1
ATOM 860 N N . THR A 1 110 ? 1.403 -7.571 -12.162 1.00 92.50 110 THR A N 1
ATOM 861 C CA . THR A 1 110 ? 0.117 -8.022 -12.712 1.00 92.50 110 THR A CA 1
ATOM 862 C C . THR A 1 110 ? 0.264 -9.389 -13.383 1.00 92.50 110 THR A C 1
ATOM 864 O O . THR A 1 110 ? -0.524 -10.297 -13.120 1.00 92.50 110 THR A O 1
ATOM 867 N N . THR A 1 111 ? 1.321 -9.575 -14.179 1.00 92.31 111 THR A N 1
ATOM 868 C CA . THR A 1 111 ? 1.633 -10.836 -14.874 1.00 92.31 111 THR A CA 1
ATOM 869 C C . THR A 1 111 ? 1.863 -11.980 -13.889 1.00 92.31 111 THR A C 1
ATOM 871 O O . THR A 1 111 ? 1.327 -13.074 -14.064 1.00 92.31 111 THR A O 1
ATOM 874 N N . LEU A 1 112 ? 2.583 -11.715 -12.796 1.00 90.25 112 LEU A N 1
ATOM 875 C CA . LEU A 1 112 ? 2.817 -12.684 -11.721 1.00 90.25 112 LEU A CA 1
ATOM 876 C C . LEU A 1 112 ? 1.589 -12.910 -10.822 1.00 90.25 112 LEU A C 1
ATOM 878 O O . LEU A 1 112 ? 1.648 -13.712 -9.893 1.00 90.25 112 LEU A O 1
ATOM 882 N N . ARG A 1 113 ? 0.473 -12.210 -11.075 1.00 90.62 113 ARG A N 1
ATOM 883 C CA . ARG A 1 113 ? -0.754 -12.232 -10.261 1.00 90.62 113 ARG A CA 1
ATOM 884 C C . ARG A 1 113 ? -0.515 -11.862 -8.793 1.00 90.62 113 ARG A C 1
ATOM 886 O O . ARG A 1 113 ? -1.309 -12.241 -7.930 1.00 90.62 113 ARG A O 1
ATOM 893 N N . VAL A 1 114 ? 0.529 -11.089 -8.508 1.00 92.00 114 VAL A N 1
ATOM 894 C CA . VAL A 1 114 ? 0.855 -10.597 -7.160 1.00 92.00 114 VAL A CA 1
ATOM 895 C C . VAL A 1 114 ? 0.215 -9.238 -6.914 1.00 92.00 114 VAL A C 1
ATOM 897 O O . VAL A 1 114 ? -0.339 -8.994 -5.840 1.00 92.00 114 VAL A O 1
ATOM 900 N N . GLY A 1 115 ? 0.254 -8.366 -7.923 1.00 94.31 115 GLY A N 1
ATOM 901 C CA . GLY A 1 115 ? -0.240 -7.003 -7.810 1.00 94.31 115 GLY A CA 1
ATOM 902 C C . GLY A 1 115 ? -1.487 -6.705 -8.628 1.00 94.31 115 GLY A C 1
ATOM 903 O O . GLY A 1 115 ? -1.788 -7.392 -9.603 1.00 94.31 115 GLY A O 1
ATOM 904 N N . LEU A 1 116 ? -2.206 -5.666 -8.207 1.00 96.12 116 LEU A N 1
ATOM 905 C CA . LEU A 1 116 ? -3.350 -5.085 -8.904 1.00 96.12 116 LEU A CA 1
ATOM 906 C C . LEU A 1 116 ? -3.127 -3.571 -9.043 1.00 96.12 116 LEU A C 1
ATOM 908 O O . LEU A 1 116 ? -2.836 -2.916 -8.037 1.00 96.12 116 LEU A O 1
ATOM 912 N N . PRO A 1 117 ? -3.240 -2.994 -10.251 1.00 95.38 117 PRO A N 1
ATOM 913 C CA . PRO A 1 117 ? -3.136 -1.552 -10.430 1.00 95.38 117 PRO A CA 1
ATOM 914 C C . PRO A 1 117 ? -4.353 -0.837 -9.843 1.00 95.38 117 PRO A C 1
ATOM 916 O O . PRO A 1 117 ? -5.485 -1.303 -9.972 1.00 95.38 117 PRO A O 1
ATOM 919 N N . VAL A 1 118 ? -4.127 0.330 -9.242 1.00 94.19 118 VAL A N 1
ATOM 920 C CA . VAL A 1 118 ? -5.179 1.148 -8.636 1.00 94.19 118 VAL A CA 1
ATOM 921 C C . VAL A 1 118 ? -5.125 2.569 -9.175 1.00 94.19 118 VAL A C 1
ATOM 923 O O . VAL A 1 118 ? -4.109 3.240 -9.074 1.00 94.19 118 VAL A O 1
ATOM 926 N N . TYR A 1 119 ? -6.228 3.034 -9.757 1.00 90.81 119 TYR A N 1
ATOM 927 C CA . TYR A 1 119 ? -6.279 4.275 -10.539 1.00 90.81 119 TYR A CA 1
ATOM 928 C C . TYR A 1 119 ? -6.920 5.443 -9.788 1.00 90.81 119 TYR A C 1
ATOM 930 O O . TYR A 1 119 ? -6.729 6.597 -10.155 1.00 90.81 119 TYR A O 1
ATOM 938 N N . ASN A 1 120 ? -7.687 5.155 -8.738 1.00 90.62 120 ASN A N 1
ATOM 939 C CA . ASN A 1 120 ? -8.301 6.147 -7.862 1.00 90.62 120 ASN A CA 1
ATOM 940 C C . ASN A 1 120 ? -8.569 5.537 -6.474 1.00 90.62 120 ASN A C 1
ATOM 942 O O . ASN A 1 120 ? -8.428 4.330 -6.254 1.00 90.62 120 ASN A O 1
ATOM 946 N N . ILE A 1 121 ? -8.933 6.395 -5.523 1.00 87.25 121 ILE A N 1
ATOM 947 C CA . ILE A 1 121 ? -9.152 6.001 -4.129 1.00 87.25 121 ILE A CA 1
ATOM 948 C C . ILE A 1 121 ? -10.374 5.074 -3.995 1.00 87.25 121 ILE A C 1
ATOM 950 O O . ILE A 1 121 ? -10.283 4.072 -3.290 1.00 87.25 121 ILE A O 1
ATOM 954 N N . ASP A 1 122 ? -11.464 5.325 -4.724 1.00 86.75 122 ASP A N 1
ATOM 955 C CA . ASP A 1 122 ? -12.681 4.495 -4.663 1.00 86.75 122 ASP A CA 1
ATOM 956 C C . ASP A 1 122 ? -12.423 3.062 -5.156 1.00 86.75 122 ASP A C 1
ATOM 958 O O . ASP A 1 122 ? -12.868 2.083 -4.556 1.00 86.75 122 ASP A O 1
ATOM 962 N N . HIS A 1 123 ? -11.608 2.917 -6.203 1.00 90.50 123 HIS A N 1
ATOM 963 C CA . HIS A 1 123 ? -11.133 1.622 -6.682 1.00 90.50 123 HIS A CA 1
ATOM 964 C C . HIS A 1 123 ? -10.304 0.895 -5.611 1.00 90.50 123 HIS A C 1
ATOM 966 O O . HIS A 1 123 ? -10.387 -0.326 -5.498 1.00 90.50 123 HIS A O 1
ATOM 972 N N . THR A 1 124 ? -9.552 1.628 -4.781 1.00 90.50 124 THR A N 1
ATOM 973 C CA . THR A 1 124 ? -8.812 1.033 -3.656 1.00 90.50 124 THR A CA 1
ATOM 974 C C . THR A 1 124 ? -9.766 0.400 -2.644 1.00 90.50 124 THR A C 1
ATOM 976 O O . THR A 1 124 ? -9.558 -0.752 -2.268 1.00 90.50 124 THR A O 1
ATOM 979 N N . ASP A 1 125 ? -10.806 1.123 -2.210 1.00 87.69 125 ASP A N 1
ATOM 980 C CA . ASP A 1 125 ? -11.801 0.612 -1.251 1.00 87.69 125 ASP A CA 1
ATOM 981 C C . ASP A 1 125 ? -12.467 -0.666 -1.776 1.00 87.69 125 ASP A C 1
ATOM 983 O O . ASP A 1 125 ? -12.513 -1.686 -1.081 1.00 87.69 125 ASP A O 1
ATOM 987 N N . HIS A 1 126 ? -12.892 -0.647 -3.042 1.00 89.56 126 HIS A N 1
ATOM 988 C CA . HIS A 1 126 ? -13.495 -1.808 -3.688 1.00 89.56 126 HIS A CA 1
ATOM 989 C C . HIS A 1 126 ? -12.572 -3.038 -3.661 1.00 89.56 126 HIS A C 1
ATOM 991 O O . HIS A 1 126 ? -12.989 -4.121 -3.239 1.00 89.56 126 HIS A O 1
ATOM 997 N N . LEU A 1 127 ? -11.304 -2.874 -4.056 1.00 92.00 127 LEU A N 1
ATOM 998 C CA . LEU A 1 127 ? -10.329 -3.966 -4.061 1.00 92.00 127 LEU A CA 1
ATOM 999 C C . LEU A 1 127 ? -10.019 -4.473 -2.651 1.00 92.00 127 LEU A C 1
ATOM 1001 O O . LEU A 1 127 ? -9.949 -5.683 -2.440 1.00 92.00 127 LEU A O 1
ATOM 1005 N N . LEU A 1 128 ? -9.864 -3.581 -1.670 1.00 90.38 128 LEU A N 1
ATOM 1006 C CA . LEU A 1 128 ? -9.609 -3.977 -0.284 1.00 90.38 128 LEU A CA 1
ATOM 1007 C C . LEU A 1 128 ? -10.751 -4.827 0.271 1.00 90.38 128 LEU A C 1
ATOM 1009 O O . LEU A 1 128 ? -10.488 -5.869 0.867 1.00 90.38 128 LEU A O 1
ATOM 1013 N N . ARG A 1 129 ? -12.008 -4.448 0.010 1.00 87.94 129 ARG A N 1
ATOM 1014 C CA . ARG A 1 129 ? -13.177 -5.256 0.387 1.00 87.94 129 ARG A CA 1
ATOM 1015 C C . ARG A 1 129 ? -13.140 -6.634 -0.262 1.00 87.94 129 ARG A C 1
ATOM 1017 O O . ARG A 1 129 ? -13.397 -7.623 0.415 1.00 87.94 129 ARG A O 1
ATOM 1024 N N . GLN A 1 130 ? -12.794 -6.722 -1.545 1.00 89.25 130 GLN A N 1
ATOM 1025 C CA . GLN A 1 130 ? -12.677 -8.009 -2.235 1.00 89.25 130 GLN A CA 1
ATOM 1026 C C . GLN A 1 130 ? -11.562 -8.890 -1.657 1.00 89.25 130 GLN A C 1
ATOM 1028 O O . GLN A 1 130 ? -11.756 -10.092 -1.509 1.00 89.25 130 GLN A O 1
ATOM 1033 N N . ILE A 1 131 ? -10.407 -8.313 -1.323 1.00 90.69 131 ILE A N 1
ATOM 1034 C CA . ILE A 1 131 ? -9.236 -9.064 -0.847 1.00 90.69 131 ILE A CA 1
ATOM 1035 C C . ILE A 1 131 ? -9.402 -9.504 0.613 1.00 90.69 131 ILE A C 1
ATOM 1037 O O . ILE A 1 131 ? -9.069 -10.642 0.959 1.00 90.69 131 ILE A O 1
ATOM 1041 N N . LEU A 1 132 ? -9.892 -8.607 1.471 1.00 86.12 132 LEU A N 1
ATOM 1042 C CA . LEU A 1 132 ? -9.927 -8.806 2.921 1.00 86.12 132 LEU A CA 1
ATOM 1043 C C . LEU A 1 132 ? -11.183 -9.550 3.393 1.00 86.12 132 LEU A C 1
ATOM 1045 O O . LEU A 1 132 ? -11.091 -10.308 4.354 1.00 86.12 132 LEU A O 1
ATOM 1049 N N . ASN A 1 133 ? -12.322 -9.431 2.694 1.00 82.88 133 ASN A N 1
ATOM 1050 C CA . ASN A 1 133 ? -13.529 -10.203 3.033 1.00 82.88 133 ASN A CA 1
ATOM 1051 C C . ASN A 1 133 ? -13.486 -11.653 2.532 1.00 82.88 133 ASN A C 1
ATOM 1053 O O . ASN A 1 133 ? -14.339 -12.460 2.902 1.00 82.88 133 ASN A O 1
ATOM 1057 N N . GLN A 1 134 ? -12.519 -12.008 1.683 1.00 77.56 134 GLN A N 1
ATOM 1058 C CA . GLN A 1 134 ? -12.325 -13.399 1.294 1.00 77.56 134 GLN A CA 1
ATOM 1059 C C . GLN A 1 134 ? -11.610 -14.170 2.414 1.00 77.56 134 GLN A C 1
ATOM 1061 O O . GLN A 1 134 ? -10.651 -13.650 3.000 1.00 77.56 134 GLN A O 1
ATOM 1066 N N . PRO A 1 135 ? -12.021 -15.421 2.706 1.00 69.81 135 PRO A N 1
ATOM 1067 C CA . PRO A 1 135 ? -11.290 -16.283 3.623 1.00 69.81 135 PRO A CA 1
ATOM 1068 C C . PRO A 1 135 ? -9.832 -16.376 3.181 1.00 69.81 135 PRO A C 1
ATOM 1070 O O . PRO A 1 135 ? -9.556 -16.679 2.016 1.00 69.81 135 PRO A O 1
ATOM 1073 N N . HIS A 1 136 ? -8.895 -16.126 4.098 1.00 67.31 136 HIS A N 1
ATOM 1074 C CA . HIS A 1 136 ? -7.486 -16.292 3.778 1.00 67.31 136 HIS A CA 1
ATOM 1075 C C . HIS A 1 136 ? -7.209 -17.774 3.532 1.00 67.31 136 HIS A C 1
ATOM 1077 O O . HIS A 1 136 ? -7.062 -18.558 4.473 1.00 67.31 136 HIS A O 1
ATOM 1083 N N . LYS A 1 137 ? -7.119 -18.180 2.265 1.00 56.78 137 LYS A N 1
ATOM 1084 C CA . LYS A 1 137 ? -6.450 -19.432 1.934 1.00 56.78 137 LYS A CA 1
ATOM 1085 C C . LYS A 1 137 ? -4.973 -19.181 2.188 1.00 56.78 137 LYS A C 1
ATOM 1087 O O . LYS A 1 137 ? -4.296 -18.670 1.302 1.00 56.78 137 LYS A O 1
ATOM 1092 N N . LYS A 1 138 ? -4.494 -19.496 3.400 1.00 47.44 138 LYS A N 1
ATOM 1093 C CA . LYS A 1 138 ? -3.054 -19.605 3.652 1.00 47.44 138 LYS A CA 1
ATOM 1094 C C . LYS A 1 138 ? -2.492 -20.427 2.502 1.00 47.44 138 LYS A C 1
ATOM 1096 O O . LYS A 1 138 ? -2.907 -21.574 2.320 1.00 47.44 138 LYS A O 1
ATOM 1101 N N . VAL A 1 139 ? -1.619 -19.822 1.702 1.00 45.50 139 VAL A N 1
ATOM 1102 C CA . VAL A 1 139 ? -0.818 -20.581 0.747 1.00 45.50 139 VAL A CA 1
ATOM 1103 C C . VAL A 1 139 ? -0.132 -21.647 1.593 1.00 45.50 139 VAL A C 1
ATOM 1105 O O . VAL A 1 139 ? 0.534 -21.324 2.578 1.00 45.50 139 VAL A O 1
ATOM 1108 N N . LEU A 1 140 ? -0.452 -22.912 1.309 1.00 32.22 140 LEU A N 1
ATOM 1109 C CA . LEU A 1 140 ? 0.088 -24.065 2.017 1.00 32.22 140 LEU A CA 1
ATOM 1110 C C . LEU A 1 140 ? 1.597 -23.874 2.138 1.00 32.22 140 LEU A C 1
ATOM 1112 O O . LEU A 1 140 ? 2.256 -23.595 1.137 1.00 32.22 140 LEU A O 1
ATOM 1116 N N . LYS A 1 141 ? 2.103 -23.981 3.374 1.00 33.59 141 LYS A N 1
ATOM 1117 C CA . LYS A 1 141 ? 3.532 -23.938 3.676 1.00 33.59 141 LYS A CA 1
ATOM 1118 C C . LYS A 1 141 ? 4.275 -24.776 2.635 1.00 33.59 141 LYS A C 1
ATOM 1120 O O . LYS A 1 141 ? 4.052 -25.984 2.552 1.00 33.59 141 LYS A O 1
ATOM 1125 N N . MET A 1 142 ? 5.154 -24.140 1.865 1.00 37.62 142 MET A N 1
ATOM 1126 C CA . MET A 1 142 ? 6.264 -24.876 1.275 1.00 37.62 142 MET A CA 1
ATOM 1127 C C . MET A 1 142 ? 7.098 -25.468 2.426 1.00 37.62 142 MET A C 1
ATOM 1129 O O . MET A 1 142 ? 7.140 -24.865 3.503 1.00 37.62 142 MET A O 1
ATOM 1133 N N . PRO A 1 143 ? 7.672 -26.668 2.244 1.00 36.03 143 PRO A N 1
ATOM 1134 C CA . PRO A 1 143 ? 8.334 -27.414 3.311 1.00 36.03 143 PRO A CA 1
ATOM 1135 C C . PRO A 1 143 ? 9.448 -26.587 3.955 1.00 36.03 143 PRO A C 1
ATOM 1137 O O . PRO A 1 143 ? 10.054 -25.759 3.279 1.00 36.03 143 PRO A O 1
ATOM 1140 N N . ASP A 1 144 ? 9.671 -26.817 5.254 1.00 42.28 144 ASP A N 1
ATOM 1141 C CA . ASP A 1 144 ? 10.631 -26.114 6.111 1.00 42.28 144 ASP A CA 1
ATOM 1142 C C . ASP A 1 144 ? 11.979 -25.880 5.410 1.00 42.28 144 ASP A C 1
ATOM 1144 O O . ASP A 1 144 ? 12.886 -26.709 5.452 1.00 42.28 144 ASP A O 1
ATOM 1148 N N . LEU A 1 145 ? 12.133 -24.707 4.797 1.00 40.75 145 LEU A N 1
ATOM 1149 C CA . LEU A 1 145 ? 13.433 -24.138 4.486 1.00 40.75 145 LEU A CA 1
ATOM 1150 C C . LEU A 1 145 ? 13.795 -23.278 5.687 1.00 40.75 145 LEU A C 1
ATOM 1152 O O . LEU A 1 145 ? 13.374 -22.128 5.817 1.00 40.75 145 LEU A O 1
ATOM 1156 N N . GLN A 1 146 ? 14.519 -23.895 6.619 1.00 39.72 146 GLN A N 1
ATOM 1157 C CA . GLN A 1 146 ? 15.134 -23.204 7.740 1.00 39.72 146 GLN A CA 1
ATOM 1158 C C . GLN A 1 146 ? 15.996 -22.062 7.188 1.00 39.72 146 GLN A C 1
ATOM 1160 O O . GLN A 1 146 ? 17.072 -22.291 6.646 1.00 39.72 146 GLN A O 1
ATOM 1165 N N . SER A 1 147 ? 15.512 -20.834 7.375 1.00 38.25 147 SER A N 1
ATOM 1166 C CA . SER A 1 147 ? 16.193 -19.571 7.090 1.00 38.25 147 SER A CA 1
ATOM 1167 C C . SER A 1 147 ? 16.290 -19.154 5.603 1.00 38.25 147 SER A C 1
ATOM 1169 O O . SER A 1 147 ? 16.907 -19.851 4.797 1.00 38.25 147 SER A O 1
ATOM 1171 N N . PRO A 1 148 ? 15.807 -17.946 5.233 1.00 46.66 148 PRO A N 1
ATOM 1172 C CA . PRO A 1 148 ? 16.044 -17.336 3.915 1.00 46.66 148 PRO A CA 1
ATOM 1173 C C . PRO A 1 148 ? 17.536 -17.215 3.554 1.00 46.66 148 PRO A C 1
ATOM 1175 O O . PRO A 1 148 ? 17.896 -17.198 2.378 1.00 46.66 148 PRO A O 1
ATOM 1178 N N . TYR A 1 149 ? 18.419 -17.192 4.558 1.00 43.12 149 TYR A N 1
ATOM 1179 C CA . TYR A 1 149 ? 19.872 -17.141 4.380 1.00 43.12 149 TYR A CA 1
ATOM 1180 C C . TYR A 1 149 ? 20.482 -18.465 3.886 1.00 43.12 149 TYR A C 1
ATOM 1182 O O . TYR A 1 149 ? 21.608 -18.467 3.388 1.00 43.12 149 TYR A O 1
ATOM 1190 N N . ALA A 1 150 ? 19.763 -19.590 3.990 1.00 42.66 150 ALA A N 1
ATOM 1191 C CA . ALA A 1 150 ? 20.210 -20.867 3.431 1.00 42.66 150 ALA A CA 1
ATOM 1192 C C . ALA A 1 150 ? 20.142 -20.870 1.893 1.00 42.66 150 ALA A C 1
ATOM 1194 O O . ALA A 1 150 ? 21.034 -21.411 1.246 1.00 42.66 150 ALA A O 1
ATOM 1195 N N . ILE A 1 151 ? 19.145 -20.189 1.314 1.00 44.59 151 ILE A N 1
ATOM 1196 C CA . ILE A 1 151 ? 18.960 -20.080 -0.142 1.00 44.59 151 ILE A CA 1
ATOM 1197 C C . ILE A 1 151 ? 20.076 -19.232 -0.767 1.00 44.59 151 ILE A C 1
ATOM 1199 O O . ILE A 1 151 ? 20.615 -19.594 -1.808 1.00 44.59 151 ILE A O 1
ATOM 1203 N N . VAL A 1 152 ? 20.474 -18.136 -0.110 1.00 45.75 152 VAL A N 1
ATOM 1204 C CA . VAL A 1 152 ? 21.572 -17.274 -0.585 1.00 45.75 152 VAL A CA 1
ATOM 1205 C C . VAL A 1 152 ? 22.895 -18.049 -0.630 1.00 45.75 152 VAL A C 1
ATOM 1207 O O . VAL A 1 152 ? 23.582 -18.024 -1.647 1.00 45.75 152 VAL A O 1
ATOM 1210 N N . LYS A 1 153 ? 23.202 -18.830 0.415 1.00 42.31 153 LYS A N 1
ATOM 1211 C CA . LYS A 1 153 ? 24.411 -19.671 0.459 1.00 42.31 153 LYS A CA 1
ATOM 1212 C C . LYS A 1 153 ? 24.404 -20.827 -0.543 1.00 42.31 153 LYS A C 1
ATOM 1214 O O . LYS A 1 153 ? 25.474 -21.262 -0.960 1.00 42.31 153 LYS A O 1
ATOM 1219 N N . GLU A 1 154 ? 23.241 -21.367 -0.904 1.00 40.34 154 GLU A N 1
ATOM 1220 C CA . GLU A 1 154 ? 23.160 -22.410 -1.936 1.00 40.34 154 GLU A CA 1
ATOM 1221 C C . GLU A 1 154 ? 23.353 -21.846 -3.345 1.00 40.34 154 GLU A C 1
ATOM 1223 O O . GLU A 1 154 ? 24.045 -22.456 -4.156 1.00 40.34 154 GLU A O 1
ATOM 1228 N N . ILE A 1 155 ? 22.815 -20.656 -3.619 1.00 44.62 155 ILE A N 1
ATOM 1229 C CA . ILE A 1 155 ? 23.020 -19.966 -4.897 1.00 44.62 155 ILE A CA 1
ATOM 1230 C C . ILE A 1 155 ? 24.503 -19.610 -5.077 1.00 44.62 155 ILE A C 1
ATOM 1232 O O . ILE A 1 155 ? 25.056 -19.875 -6.139 1.00 44.62 155 ILE A O 1
ATOM 1236 N N . GLU A 1 156 ? 25.178 -19.127 -4.028 1.00 40.84 156 GLU A N 1
ATOM 1237 C CA . GLU A 1 156 ? 26.621 -18.828 -4.058 1.00 40.84 156 GLU A CA 1
ATOM 1238 C C . GLU A 1 156 ? 27.512 -20.061 -4.299 1.00 40.84 156 GLU A C 1
ATOM 1240 O O . GLU A 1 156 ? 28.609 -19.924 -4.846 1.00 40.84 156 GLU A O 1
ATOM 1245 N N . LYS A 1 157 ? 27.053 -21.264 -3.922 1.00 42.53 157 LYS A N 1
ATOM 1246 C CA . LYS A 1 157 ? 27.746 -22.537 -4.200 1.00 42.53 157 LYS A CA 1
ATOM 1247 C C . LYS A 1 157 ? 27.553 -23.048 -5.626 1.00 42.53 157 LYS A C 1
ATOM 1249 O O . LYS A 1 157 ? 28.320 -23.896 -6.056 1.00 42.53 157 LYS A O 1
ATOM 1254 N N . LEU A 1 158 ? 26.511 -22.599 -6.321 1.00 36.00 158 LEU A N 1
ATOM 1255 C CA . LEU A 1 158 ? 26.199 -23.020 -7.691 1.00 36.00 158 LEU A CA 1
ATOM 1256 C C . LEU A 1 158 ? 26.783 -22.068 -8.744 1.00 36.00 158 LEU A C 1
ATOM 1258 O O . LEU A 1 158 ? 26.777 -22.388 -9.930 1.00 36.00 158 LEU A O 1
ATOM 1262 N N . THR A 1 159 ? 27.263 -20.898 -8.320 1.00 37.88 159 THR A N 1
ATOM 1263 C CA . THR A 1 159 ? 27.837 -19.862 -9.191 1.00 37.88 159 THR A CA 1
ATOM 1264 C C . THR A 1 159 ? 29.355 -19.698 -9.055 1.00 37.88 159 THR A C 1
ATOM 1266 O O . THR A 1 159 ? 29.909 -18.805 -9.691 1.00 37.88 159 THR A O 1
ATOM 1269 N N . ASN A 1 160 ? 30.015 -20.544 -8.258 1.00 36.62 160 ASN A N 1
ATOM 1270 C CA . ASN A 1 160 ? 31.475 -20.684 -8.151 1.00 36.62 160 ASN A CA 1
ATOM 1271 C C . ASN A 1 160 ? 31.874 -22.142 -8.398 1.00 36.62 160 ASN A C 1
ATOM 1273 O O . ASN A 1 160 ? 33.028 -22.362 -8.823 1.00 36.62 160 ASN A O 1
#

Organism: NCBI:txid63605

Sequence (160 aa):
LTQYVKCLSKLEFPVVIMPCTGRSEHLVEVLSKIPTSKNVTIKPIGYISSEEQMCEFFDVCEVLILKPGPSSVREALARFKYGPGNLRKVLLDKTSKVQPWEEDNVSQCTTLRVGLPVYNIDHTDHLLRQILNQPHKKVLKMPDLQSPYAIVKEIEKLTN

Radius of gyration: 16.83 Å; Cα contacts (8 Å, |Δi|>4): 206; chains: 1; bounding box: 48×44×34 Å

Nearest PDB structures (foldseek):
  4yrd-assembly1_B  TM=5.832E-01  e=6.411E-02  Staphylococcus aureus subsp. aureus Mu50
  4yrd-assembly1_A  TM=5.271E-01  e=3.482E-01  Staphylococcus aureus subsp. aureus Mu50
  8glc-assembly2_A  TM=4.374E-01  e=1.400E-01  Actinoplanes
  6k8u-assembly1_A  TM=3.994E-01  e=8.115E-01  Erythrobacter dokdonensis DSW-74
  6k8u-assembly1_B  TM=4.065E-01  e=2.299E+00  Erythrobacter dokdonensis DSW-74

Mean predicted aligned error: 8.44 Å

Foldseek 3Di:
DQVLLLLVLEDPAADEAEAEPAADPVVQVVSCPRHHDPRYHYHYDYHDDDPVSVLVVLLPDQEAEEALDDVVLVSNVCCCVPNPQSHQAYEHEQCDPHDPVSVVSVVVCVVVVRYDYDNDSVSVSVVCCVRVVDPDPRPPDDPDPPDPVVVVVVVVVVVD

Solvent-accessible surface area (backbone atoms only — not comparable to full-atom values): 9411 Å² total; per-residue (Å²): 108,70,69,55,52,63,55,60,22,64,40,87,55,82,45,79,47,67,52,72,47,40,89,38,63,68,52,39,59,57,58,65,67,55,80,54,35,98,38,31,44,73,49,60,38,58,61,73,87,48,70,67,55,48,49,57,58,52,54,75,29,48,62,47,78,40,61,43,46,71,66,66,45,50,52,52,52,48,39,56,76,72,44,88,54,47,47,72,39,34,37,30,50,46,64,53,94,71,53,80,76,29,49,55,50,48,50,51,31,41,74,70,68,45,29,46,84,28,66,43,69,70,57,45,55,56,50,49,52,61,62,68,74,42,80,82,74,65,65,76,78,74,76,90,68,78,53,81,68,52,57,57,56,52,53,59,64,75,76,109

Secondary structure (DSSP, 8-state):
-HHHHHHHTT-SS-EEE--B-TT-HHHHHHHHTS---TTEEE--B----SHHHHHHHHHT-SEEEE---HHHHHHHHHHHHHS-S---EEEEE-SS---HHHHHHHHHHHHTTSEEEE-SHHHHHHHHHHHHSS---PPP-------HHHHHHHHHHH--